Protein AF-A0A3D0SU51-F1 (afdb_monomer_lite)

Secondary structure (DSSP, 8-state):
-PPPP-----TTT--HHHHHHHHHHHHHHH---

Radius of gyration: 10.22 Å; chains: 1; bounding box: 23×13×25 Å

Structure (mmCIF, N/CA/C/O backbone):
data_AF-A0A3D0SU51-F1
#
_entry.id   AF-A0A3D0SU51-F1
#
loop_
_atom_site.group_PDB
_atom_site.id
_atom_site.type_symbol
_atom_site.label_atom_id
_atom_site.label_alt_id
_atom_site.label_comp_id
_atom_site.label_asym_id
_atom_site.label_entity_id
_atom_site.label_seq_id
_atom_site.pdbx_PDB_ins_code
_atom_site.Cartn_x
_atom_site.Cartn_y
_atom_site.Cartn_z
_atom_site.occupancy
_atom_site.B_iso_or_equiv
_atom_site.auth_seq_id
_atom_site.auth_comp_id
_atom_site.auth_asym_id
_atom_site.auth_atom_id
_atom_site.pdbx_PDB_model_num
ATOM 1 N N . MET A 1 1 ? -9.483 6.417 15.825 1.00 56.81 1 MET A N 1
ATOM 2 C CA . MET A 1 1 ? -8.028 6.570 15.609 1.00 56.81 1 MET A CA 1
ATOM 3 C C . MET A 1 1 ? -7.692 5.870 14.302 1.00 56.81 1 MET A C 1
ATOM 5 O O . MET A 1 1 ? -7.330 4.701 14.330 1.00 56.81 1 MET A O 1
ATOM 9 N N . THR A 1 2 ? -7.900 6.531 13.163 1.00 64.62 2 THR A N 1
ATOM 10 C CA . THR A 1 2 ? -7.460 5.995 11.871 1.00 64.62 2 THR A CA 1
ATOM 11 C C . THR A 1 2 ? -5.953 6.186 11.763 1.00 64.62 2 THR A C 1
ATOM 13 O O . THR A 1 2 ? -5.411 7.260 12.030 1.00 64.62 2 THR A O 1
ATOM 16 N N . ARG A 1 3 ? -5.245 5.084 11.524 1.00 76.06 3 ARG A N 1
ATOM 17 C CA . ARG A 1 3 ? -3.785 5.069 11.432 1.00 76.06 3 ARG A CA 1
ATOM 18 C C . ARG A 1 3 ? -3.409 5.436 10.002 1.00 76.06 3 ARG A C 1
ATOM 20 O O . ARG A 1 3 ? -3.858 4.768 9.077 1.00 76.06 3 ARG A O 1
ATOM 27 N N . LYS A 1 4 ? -2.580 6.474 9.861 1.00 81.44 4 LYS A N 1
ATOM 28 C CA . LYS A 1 4 ? -2.069 6.931 8.567 1.00 81.44 4 LYS A CA 1
ATOM 29 C C . LYS A 1 4 ? -1.191 5.864 7.923 1.00 81.44 4 LYS A C 1
ATOM 31 O O . LYS A 1 4 ? -0.208 5.435 8.530 1.00 81.44 4 LYS A O 1
ATOM 36 N N . LEU A 1 5 ? -1.525 5.486 6.696 1.00 82.50 5 LEU A N 1
ATOM 37 C CA 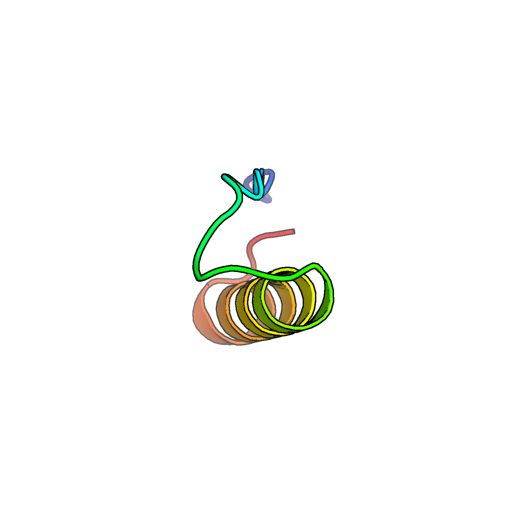. LEU A 1 5 ? -0.738 4.579 5.875 1.00 82.50 5 LEU A CA 1
ATOM 38 C C . LEU A 1 5 ? 0.313 5.365 5.073 1.00 82.50 5 LEU A C 1
ATOM 40 O O . LEU A 1 5 ? -0.009 6.326 4.378 1.00 82.50 5 LEU A O 1
ATOM 44 N N . TYR A 1 6 ? 1.579 4.953 5.153 1.00 83.81 6 TYR A N 1
ATOM 45 C CA . TYR A 1 6 ? 2.667 5.508 4.344 1.00 83.81 6 TYR A CA 1
ATOM 46 C C . TYR A 1 6 ? 3.341 4.381 3.563 1.00 83.81 6 TYR A C 1
ATOM 48 O O . TYR A 1 6 ? 3.97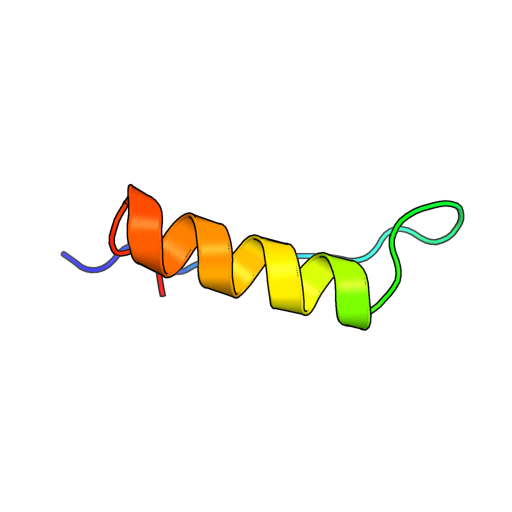1 3.509 4.161 1.00 83.81 6 TYR A O 1
ATOM 56 N N . ILE A 1 7 ? 3.189 4.389 2.237 1.00 83.75 7 ILE A N 1
ATOM 57 C CA . ILE A 1 7 ? 3.817 3.418 1.333 1.00 83.75 7 ILE A CA 1
ATOM 58 C C . ILE A 1 7 ? 4.856 4.160 0.496 1.00 83.75 7 ILE A C 1
ATOM 60 O O . ILE A 1 7 ? 4.525 5.131 -0.182 1.00 83.75 7 ILE A O 1
ATOM 64 N N . GLN A 1 8 ? 6.109 3.706 0.554 1.00 82.62 8 GLN A N 1
ATOM 65 C CA . GLN A 1 8 ? 7.217 4.262 -0.218 1.00 82.62 8 GLN A CA 1
ATOM 66 C C . GLN A 1 8 ? 7.738 3.198 -1.187 1.00 82.62 8 GLN A C 1
ATOM 68 O O . GLN A 1 8 ? 8.130 2.105 -0.779 1.00 82.62 8 GLN A O 1
ATOM 73 N N . THR A 1 9 ? 7.731 3.510 -2.480 1.00 80.25 9 THR A N 1
ATOM 74 C CA . THR A 1 9 ? 8.240 2.621 -3.529 1.00 80.25 9 THR A CA 1
ATOM 75 C C . THR A 1 9 ? 9.760 2.722 -3.611 1.00 80.25 9 THR A C 1
ATOM 77 O O . THR A 1 9 ? 10.292 3.727 -4.083 1.00 80.25 9 THR A O 1
ATOM 80 N N . HIS A 1 10 ? 10.469 1.673 -3.195 1.00 75.31 10 HIS A N 1
ATOM 81 C CA . HIS A 1 10 ? 11.905 1.531 -3.440 1.00 75.31 10 HIS A CA 1
ATOM 82 C C . HIS A 1 10 ? 12.107 0.710 -4.720 1.00 75.31 10 HIS A C 1
ATOM 84 O O . HIS A 1 10 ? 11.752 -0.467 -4.786 1.00 75.31 10 HIS A O 1
ATOM 90 N N . GLY A 1 11 ? 12.605 1.357 -5.775 1.00 69.50 11 GLY A N 1
ATOM 91 C CA . GLY A 1 11 ? 12.666 0.786 -7.119 1.00 69.50 11 GLY A CA 1
ATOM 92 C C . GLY A 1 11 ? 13.524 -0.478 -7.210 1.00 69.50 11 GLY A C 1
ATOM 93 O O . GLY A 1 11 ? 14.735 -0.412 -7.039 1.00 69.50 11 GLY A O 1
ATOM 94 N N . CYS A 1 12 ? 12.867 -1.604 -7.504 1.00 69.75 12 CYS A N 1
ATO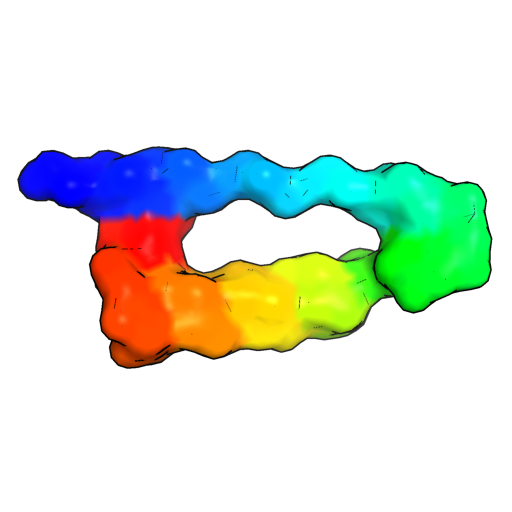M 95 C CA . CYS A 1 12 ? 13.345 -2.723 -8.335 1.00 69.75 12 CYS A CA 1
ATOM 96 C C . CYS A 1 12 ? 12.217 -3.765 -8.502 1.00 69.75 12 CYS A C 1
ATOM 98 O O . CYS A 1 12 ? 12.081 -4.364 -9.561 1.00 69.75 12 CYS A O 1
ATOM 100 N N . GLN A 1 13 ? 11.355 -3.936 -7.486 1.00 61.84 13 GLN A N 1
ATOM 101 C CA . GLN A 1 13 ? 10.243 -4.903 -7.535 1.00 61.84 13 GLN A CA 1
ATOM 102 C C . GLN A 1 13 ? 8.861 -4.350 -7.151 1.00 61.84 13 GLN A C 1
ATOM 104 O O . GLN A 1 13 ? 7.870 -5.030 -7.396 1.00 61.84 13 GLN A O 1
ATOM 109 N N . MET A 1 14 ? 8.758 -3.127 -6.616 1.00 71.50 14 MET A N 1
ATOM 110 C CA . MET A 1 14 ? 7.478 -2.540 -6.199 1.00 71.50 14 MET A CA 1
ATOM 111 C C . MET A 1 14 ? 7.138 -1.326 -7.066 1.00 71.50 14 MET A C 1
ATOM 113 O O . MET A 1 14 ? 7.835 -0.313 -7.017 1.00 71.50 14 MET A O 1
ATOM 117 N N . ASN A 1 15 ? 6.090 -1.449 -7.885 1.00 76.06 15 ASN A N 1
ATOM 118 C CA . ASN A 1 15 ? 5.596 -0.356 -8.726 1.00 76.06 15 ASN A CA 1
ATOM 119 C C . ASN A 1 15 ? 4.409 0.366 -8.059 1.00 76.06 15 ASN A C 1
ATOM 121 O O . ASN A 1 15 ? 3.846 -0.105 -7.067 1.00 76.06 15 ASN A O 1
ATOM 125 N N . GLU A 1 16 ? 4.032 1.516 -8.610 1.00 78.81 16 GLU A N 1
ATOM 126 C CA . GLU A 1 16 ? 2.915 2.351 -8.154 1.00 78.81 16 GLU A CA 1
ATOM 127 C C . GLU A 1 16 ? 1.592 1.564 -8.053 1.00 78.81 16 GLU A C 1
ATOM 129 O O . GLU A 1 16 ? 0.857 1.702 -7.078 1.00 78.81 16 GLU A O 1
ATOM 134 N N . TYR A 1 17 ? 1.325 0.667 -9.005 1.00 83.44 17 TYR A N 1
ATOM 135 C CA . TYR A 1 17 ? 0.160 -0.220 -9.019 1.00 83.44 17 TYR A CA 1
ATOM 136 C C . TYR A 1 17 ? 0.170 -1.243 -7.874 1.00 83.44 17 TYR A C 1
ATOM 138 O O . TYR A 1 17 ? -0.862 -1.483 -7.250 1.00 83.44 17 TYR A O 1
ATOM 146 N N . ASP A 1 18 ? 1.329 -1.830 -7.568 1.00 84.81 18 ASP A N 1
ATOM 147 C CA . ASP A 1 18 ? 1.464 -2.783 -6.457 1.00 84.81 18 ASP A CA 1
ATOM 148 C C . ASP A 1 18 ? 1.255 -2.081 -5.107 1.00 84.81 18 ASP A C 1
ATOM 150 O O . ASP A 1 18 ? 0.517 -2.554 -4.244 1.00 84.81 18 ASP A O 1
ATOM 154 N N . SER A 1 19 ? 1.796 -0.867 -4.987 1.00 84.06 19 SER A N 1
ATOM 155 C CA . SER A 1 19 ? 1.597 0.004 -3.826 1.00 84.06 19 SER A CA 1
ATOM 156 C C . SER A 1 19 ? 0.133 0.408 -3.644 1.00 84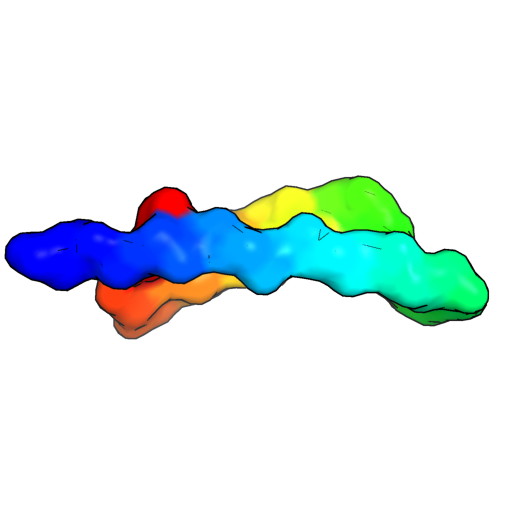.06 19 SER A C 1
ATOM 158 O O . SER A 1 19 ? -0.381 0.379 -2.526 1.00 84.06 19 SER A O 1
ATOM 160 N N . ALA A 1 20 ? -0.568 0.725 -4.736 1.00 85.62 20 ALA A N 1
ATOM 161 C CA . ALA A 1 20 ? -1.996 1.026 -4.700 1.00 85.62 20 ALA A CA 1
ATOM 162 C C . ALA A 1 20 ? -2.827 -0.195 -4.269 1.00 85.62 20 ALA A C 1
ATOM 164 O O . ALA A 1 20 ? -3.735 -0.069 -3.446 1.00 85.62 20 ALA A O 1
ATOM 165 N N . ARG A 1 21 ? -2.483 -1.392 -4.761 1.00 87.81 21 ARG A N 1
ATOM 166 C CA . ARG A 1 21 ? -3.157 -2.642 -4.383 1.00 87.81 21 ARG A CA 1
ATOM 167 C C . ARG A 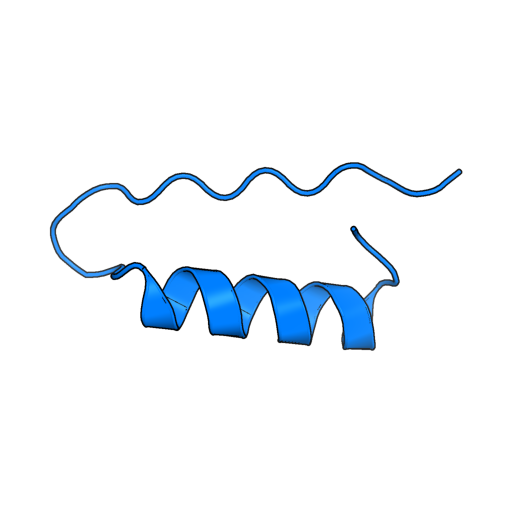1 21 ? -2.906 -3.024 -2.922 1.00 87.81 21 ARG A C 1
ATOM 169 O O . ARG A 1 21 ? -3.826 -3.474 -2.243 1.00 87.81 21 ARG A O 1
ATOM 176 N N . MET A 1 22 ? -1.689 -2.813 -2.424 1.00 87.06 22 MET A N 1
ATOM 177 C CA . MET A 1 22 ? -1.343 -2.967 -1.007 1.00 87.06 22 MET A CA 1
ATOM 178 C C . MET A 1 22 ? -2.149 -2.013 -0.120 1.00 87.06 22 MET A C 1
ATOM 180 O O . MET A 1 22 ? -2.662 -2.436 0.914 1.00 87.06 22 MET A O 1
ATOM 184 N N . ALA A 1 23 ? -2.310 -0.751 -0.529 1.00 88.50 23 ALA A N 1
ATOM 185 C CA . ALA A 1 23 ? -3.125 0.211 0.211 1.00 88.50 23 ALA A CA 1
ATOM 186 C C . ALA A 1 23 ? -4.589 -0.233 0.324 1.00 88.50 23 ALA A C 1
ATOM 188 O O . ALA A 1 23 ? -5.172 -0.155 1.403 1.00 88.50 23 ALA A O 1
ATOM 189 N N . ASP A 1 24 ? -5.164 -0.739 -0.766 1.00 87.81 24 ASP A N 1
ATOM 190 C CA . ASP A 1 24 ? -6.537 -1.248 -0.787 1.00 87.81 24 ASP A CA 1
ATOM 191 C C . ASP A 1 24 ? -6.712 -2.488 0.111 1.00 87.81 24 ASP A C 1
ATOM 193 O O . ASP A 1 24 ? -7.625 -2.552 0.935 1.00 87.81 24 ASP A O 1
ATOM 197 N N . GLY A 1 25 ? -5.764 -3.430 0.056 1.00 88.94 25 GLY A N 1
ATOM 198 C CA . GLY A 1 25 ? -5.766 -4.607 0.928 1.00 88.94 25 GLY A CA 1
ATOM 199 C C . GLY A 1 25 ? -5.634 -4.258 2.415 1.00 88.94 25 GLY A C 1
ATOM 200 O O . GLY A 1 25 ? -6.328 -4.831 3.255 1.00 88.94 25 GLY A O 1
ATOM 201 N N . LEU A 1 26 ? -4.785 -3.285 2.754 1.00 87.06 26 LEU A N 1
ATOM 202 C CA . LEU A 1 26 ? -4.592 -2.816 4.131 1.00 87.06 26 LEU A CA 1
ATOM 203 C C . LEU A 1 26 ? -5.795 -2.014 4.651 1.00 87.06 26 LEU A C 1
ATOM 205 O O . LEU A 1 26 ? -6.136 -2.127 5.834 1.00 87.06 26 LEU A O 1
ATOM 209 N N . ARG A 1 27 ? -6.485 -1.278 3.769 1.00 86.56 27 ARG A N 1
ATOM 210 C CA . ARG A 1 27 ? -7.792 -0.664 4.052 1.00 86.56 27 ARG A CA 1
ATOM 211 C C . ARG A 1 27 ? -8.834 -1.721 4.390 1.00 86.56 27 ARG A C 1
ATOM 213 O O . ARG A 1 27 ? -9.467 -1.627 5.438 1.00 86.56 27 ARG A O 1
ATOM 220 N N . ALA A 1 28 ? -8.963 -2.750 3.556 1.00 86.62 28 ALA A N 1
ATOM 221 C CA . ALA A 1 28 ? -9.952 -3.809 3.740 1.00 86.62 28 ALA A CA 1
ATOM 222 C C . ALA A 1 28 ? -9.680 -4.684 4.978 1.00 86.62 28 ALA A C 1
ATOM 224 O O . ALA A 1 28 ? -10.612 -5.065 5.682 1.00 86.62 28 ALA A O 1
ATOM 225 N N . ALA A 1 29 ? -8.413 -4.995 5.262 1.00 83.81 29 ALA A N 1
ATOM 226 C CA . ALA A 1 29 ? -8.045 -5.898 6.351 1.00 83.81 29 ALA A CA 1
ATOM 227 C C . ALA A 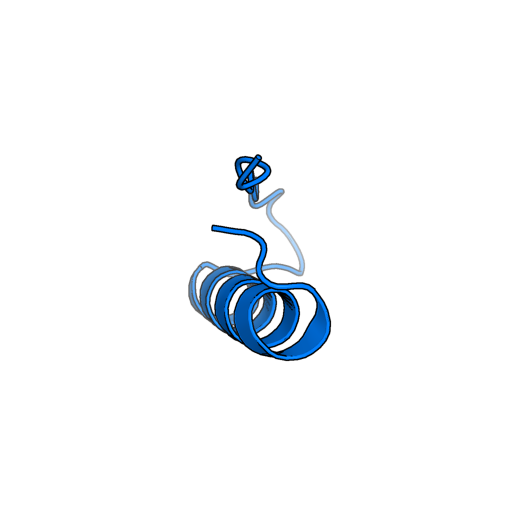1 29 ? -7.970 -5.216 7.727 1.00 83.81 29 ALA A C 1
ATOM 229 O O . ALA A 1 29 ? -8.232 -5.860 8.742 1.00 83.81 29 ALA A O 1
ATOM 230 N N . CYS A 1 30 ? -7.569 -3.941 7.786 1.00 79.88 30 CYS A N 1
ATOM 231 C CA . CYS A 1 30 ? -7.213 -3.283 9.049 1.00 79.88 30 CYS A CA 1
ATOM 232 C C . CYS A 1 30 ? -7.772 -1.851 9.195 1.00 79.88 30 CYS A C 1
ATOM 234 O O . CYS A 1 30 ? -7.565 -1.223 10.233 1.00 79.88 30 CYS A O 1
ATOM 236 N N . GLY A 1 31 ? -8.501 -1.324 8.201 1.00 81.81 31 GLY A N 1
ATOM 237 C CA . GLY A 1 31 ? -9.063 0.033 8.258 1.00 81.81 31 GLY A CA 1
ATOM 238 C C . GLY A 1 31 ? -7.994 1.131 8.318 1.00 81.81 31 GLY A C 1
ATOM 239 O O . GLY A 1 31 ? -8.195 2.158 8.965 1.00 81.81 31 GLY A O 1
ATOM 240 N N . LEU A 1 32 ? -6.825 0.878 7.719 1.00 80.38 32 LEU A N 1
ATOM 241 C CA . LEU A 1 32 ? -5.699 1.816 7.638 1.00 80.38 32 LEU A CA 1
ATOM 242 C C . LEU A 1 32 ? -5.880 2.718 6.417 1.00 80.38 32 LEU A C 1
ATOM 244 O O . LEU A 1 32 ? -6.178 2.196 5.351 1.00 80.38 32 LEU A O 1
ATOM 248 N N . GLU A 1 33 ? -5.681 4.032 6.536 1.00 72.12 33 GLU A N 1
ATOM 249 C CA . GLU A 1 33 ? -6.004 4.995 5.464 1.00 72.12 33 GLU A CA 1
ATOM 250 C C . GLU A 1 33 ? -4.913 6.011 5.146 1.00 72.12 33 GLU A C 1
ATOM 252 O O . GLU A 1 33 ? -4.132 6.397 6.047 1.00 72.12 33 GLU A O 1
#

pLDDT: mean 79.72, std 8.0, range [56.81, 88.94]

Foldseek 3Di:
DAAEDDDDDDPDPDDPVNSVVVVVVCCVPPVHD

Sequence (33 aa):
MTRKLYIQTHGCQMNEYDSARMADGLRAACGLE